Protein AF-A0A1B8SCT2-F1 (afdb_monomer_lite)

Radius of gyration: 14.0 Å; chains: 1; bounding box: 33×22×43 Å

Organism: NCBI:txid354243

Secondary structure (DSSP, 8-state):
--EEEEEETTEEEEEEEEEEE-TTS-EEEEEEEEEEEEETTEEEEEEEEEGGGHHHHHHHHHHHHHHS---

pLDDT: mean 82.07, std 9.09, range [49.41, 91.38]

Structure (mmCIF, N/CA/C/O backbone):
data_AF-A0A1B8SCT2-F1
#
_entry.id   AF-A0A1B8SCT2-F1
#
loop_
_atom_site.group_PDB
_atom_site.id
_atom_site.type_symbol
_atom_site.label_atom_id
_atom_site.label_alt_id
_atom_site.label_comp_id
_atom_site.label_asym_id
_atom_site.label_entity_id
_atom_site.label_seq_id
_atom_site.pdbx_PDB_ins_code
_atom_site.Cartn_x
_atom_site.Cartn_y
_atom_site.Cartn_z
_atom_site.occupancy
_atom_site.B_iso_or_equiv
_atom_site.auth_seq_id
_atom_site.auth_comp_id
_atom_site.auth_asym_id
_atom_site.auth_atom_id
_atom_site.pdbx_PDB_model_num
ATOM 1 N N . MET A 1 1 ? 0.558 5.100 -10.971 1.00 64.75 1 MET A N 1
ATOM 2 C CA . MET A 1 1 ? -0.435 4.121 -10.485 1.00 64.75 1 MET A CA 1
ATOM 3 C C . MET A 1 1 ? -1.226 3.648 -11.684 1.00 64.75 1 MET A C 1
ATOM 5 O O . MET A 1 1 ? -1.802 4.491 -12.359 1.00 64.75 1 MET A O 1
ATOM 9 N N . GLU A 1 2 ? -1.157 2.356 -11.987 1.00 79.69 2 GLU A N 1
ATOM 10 C CA . GLU A 1 2 ? -1.893 1.727 -13.091 1.00 79.69 2 GLU A CA 1
ATOM 11 C C . GLU A 1 2 ? -3.228 1.148 -12.616 1.00 79.69 2 GLU A C 1
ATOM 13 O O . GLU A 1 2 ? -4.258 1.419 -13.225 1.00 79.69 2 GLU A O 1
ATOM 18 N N . GLU A 1 3 ? -3.224 0.402 -11.508 1.00 85.69 3 GLU A N 1
ATOM 19 C CA . GLU A 1 3 ? -4.400 -0.321 -11.014 1.00 85.69 3 GLU A CA 1
ATOM 20 C C . GLU A 1 3 ? -4.473 -0.265 -9.486 1.00 85.69 3 GLU A C 1
ATOM 22 O O . GLU A 1 3 ? -3.448 -0.263 -8.807 1.00 85.69 3 GLU A O 1
ATOM 27 N N . VAL A 1 4 ? -5.684 -0.196 -8.934 1.00 87.44 4 VAL A N 1
ATOM 28 C CA . VAL A 1 4 ? -5.924 -0.244 -7.487 1.00 87.44 4 VAL A CA 1
ATOM 29 C C . VAL A 1 4 ? -6.600 -1.569 -7.178 1.00 87.44 4 VAL A C 1
ATOM 31 O O . VAL A 1 4 ? -7.767 -1.759 -7.510 1.00 87.44 4 VAL A O 1
ATOM 34 N N . HIS A 1 5 ? -5.877 -2.472 -6.523 1.00 87.12 5 HIS A N 1
ATOM 35 C CA . HIS A 1 5 ? -6.396 -3.792 -6.153 1.00 87.12 5 HIS A CA 1
ATOM 36 C C . HIS A 1 5 ? -7.280 -3.726 -4.922 1.00 87.12 5 HIS A C 1
ATOM 38 O O . HIS A 1 5 ? -8.319 -4.380 -4.833 1.00 87.12 5 HIS A O 1
ATOM 44 N N . ARG A 1 6 ? -6.863 -2.926 -3.941 1.00 87.56 6 ARG A N 1
ATOM 45 C CA . ARG A 1 6 ? -7.582 -2.777 -2.681 1.00 87.56 6 ARG A CA 1
ATOM 46 C C . ARG A 1 6 ? -7.335 -1.394 -2.111 1.00 87.56 6 ARG A C 1
ATOM 48 O O . ARG A 1 6 ? -6.203 -0.934 -2.064 1.00 87.56 6 ARG A O 1
ATOM 55 N N . LEU A 1 7 ? -8.399 -0.753 -1.648 1.00 88.50 7 LEU A N 1
ATOM 56 C CA . LEU A 1 7 ? -8.343 0.530 -0.961 1.00 88.50 7 LEU A CA 1
ATOM 57 C C . LEU A 1 7 ? -9.247 0.457 0.266 1.00 88.50 7 LEU A C 1
ATOM 59 O O . LEU A 1 7 ? -10.430 0.134 0.153 1.00 88.50 7 LEU A O 1
ATOM 63 N N . THR A 1 8 ? -8.689 0.735 1.436 1.00 85.56 8 THR A N 1
ATOM 64 C CA . THR A 1 8 ? -9.404 0.758 2.712 1.00 85.56 8 THR A CA 1
ATOM 65 C C . THR A 1 8 ? -8.953 1.959 3.542 1.00 85.56 8 THR A C 1
ATOM 67 O O . THR A 1 8 ? -8.025 2.681 3.190 1.00 85.56 8 THR A O 1
ATOM 70 N N . HIS A 1 9 ? -9.606 2.173 4.682 1.00 82.00 9 HIS A N 1
ATOM 71 C CA . HIS A 1 9 ? -9.201 3.188 5.658 1.00 82.00 9 HIS A CA 1
ATOM 72 C C . HIS A 1 9 ? -7.859 2.869 6.345 1.00 82.00 9 HIS A C 1
ATOM 74 O O . HIS A 1 9 ? -7.296 3.745 6.985 1.00 82.00 9 HIS A O 1
ATOM 80 N N . LEU A 1 10 ? -7.346 1.640 6.205 1.00 84.00 10 LEU A N 1
ATOM 81 C CA . LEU A 1 10 ? -6.065 1.190 6.770 1.00 84.00 10 LEU A CA 1
ATOM 82 C C . LEU A 1 10 ? -4.938 1.179 5.724 1.00 84.00 10 LEU A C 1
ATOM 84 O O . LEU A 1 10 ? -3.789 0.902 6.063 1.00 84.00 10 LEU A O 1
ATOM 88 N N . GLY A 1 11 ? -5.238 1.506 4.461 1.00 88.75 11 GLY A N 1
ATOM 89 C CA . GLY A 1 11 ? -4.241 1.649 3.403 1.00 88.75 11 GLY A CA 1
ATOM 90 C C . GLY A 1 11 ? -4.716 1.206 2.025 1.00 88.75 11 GLY A C 1
ATOM 91 O O . GLY A 1 11 ? -5.914 1.128 1.754 1.00 88.75 11 GLY A O 1
ATOM 92 N N . ALA A 1 12 ? -3.765 0.939 1.133 1.00 90.50 12 ALA A N 1
ATOM 93 C CA . ALA A 1 12 ? -4.037 0.589 -0.252 1.00 90.50 12 ALA A CA 1
ATOM 94 C C . ALA A 1 12 ? -3.003 -0.390 -0.816 1.00 90.50 12 ALA A C 1
ATOM 96 O O . ALA A 1 12 ? -1.825 -0.309 -0.491 1.00 90.50 12 ALA A O 1
ATOM 97 N N . VAL A 1 13 ? -3.446 -1.270 -1.710 1.00 90.69 13 VAL A N 1
ATOM 98 C CA . VAL A 1 13 ? -2.584 -2.092 -2.563 1.00 90.69 13 VAL A CA 1
ATOM 99 C C . VAL A 1 13 ? -2.814 -1.661 -4.004 1.00 90.69 13 VAL A C 1
ATOM 101 O O . VAL A 1 13 ? -3.944 -1.731 -4.500 1.00 90.69 13 VAL A O 1
ATOM 104 N N . VAL A 1 14 ? -1.761 -1.184 -4.665 1.00 91.00 14 VAL A N 1
ATOM 105 C CA . VAL A 1 14 ? -1.837 -0.590 -6.006 1.00 91.00 14 VAL A CA 1
ATOM 106 C C . VAL A 1 14 ? -0.712 -1.096 -6.901 1.00 91.00 14 VAL A C 1
ATOM 108 O O . VAL A 1 14 ? 0.417 -1.222 -6.455 1.00 91.00 14 VAL A O 1
ATOM 111 N N . THR A 1 15 ? -0.977 -1.333 -8.183 1.00 90.44 15 THR A N 1
ATOM 112 C CA . THR A 1 15 ? 0.084 -1.571 -9.169 1.00 90.44 15 THR A CA 1
ATOM 113 C C . THR A 1 15 ? 0.659 -0.241 -9.634 1.00 90.44 15 THR A C 1
ATOM 115 O O . THR A 1 15 ? -0.065 0.676 -10.043 1.00 90.44 15 THR A O 1
ATOM 118 N N . HIS A 1 16 ? 1.978 -0.130 -9.634 1.00 85.00 16 HIS A N 1
ATOM 119 C CA . HIS A 1 16 ? 2.723 0.977 -10.198 1.00 85.00 16 HIS A CA 1
ATOM 120 C C . HIS A 1 16 ? 3.776 0.463 -11.182 1.00 85.00 16 HIS A C 1
ATOM 122 O O . HIS A 1 16 ? 4.588 -0.394 -10.856 1.00 85.00 16 HIS A O 1
ATOM 128 N N . VAL A 1 17 ? 3.788 1.022 -12.393 1.00 84.44 17 VAL A N 1
ATOM 129 C CA . VAL A 1 17 ? 4.902 0.836 -13.329 1.00 84.44 17 VAL A CA 1
ATOM 130 C C . VAL A 1 17 ? 6.024 1.779 -12.951 1.00 84.44 17 VAL A C 1
ATOM 132 O O . VAL A 1 17 ? 5.886 2.998 -13.073 1.00 84.44 17 VAL A O 1
ATOM 135 N N . ALA A 1 18 ? 7.147 1.209 -12.545 1.00 80.25 18 ALA A N 1
ATOM 136 C CA . ALA A 1 18 ? 8.391 1.934 -12.427 1.00 80.25 18 ALA A CA 1
ATOM 137 C C . ALA A 1 18 ? 9.188 1.758 -13.725 1.00 80.25 18 ALA A C 1
ATOM 139 O O . ALA A 1 18 ? 9.461 0.649 -14.182 1.00 80.25 18 ALA A O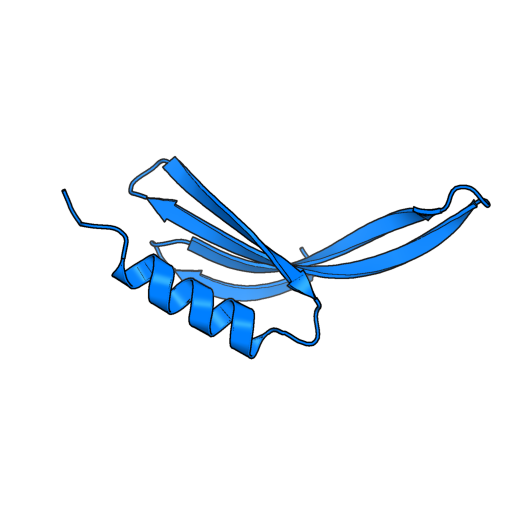 1
ATOM 140 N N . LYS A 1 19 ? 9.547 2.891 -14.333 1.00 77.88 19 LYS A N 1
ATOM 141 C CA . LYS A 1 19 ? 10.443 2.928 -15.487 1.00 77.88 19 LYS A CA 1
ATOM 142 C C . LYS A 1 19 ? 11.845 3.223 -14.983 1.00 77.88 19 LYS A C 1
ATOM 144 O O . LYS A 1 19 ? 12.090 4.307 -14.453 1.00 77.88 19 LYS A O 1
ATOM 149 N N . GLY A 1 20 ? 12.754 2.271 -15.120 1.00 73.25 20 GLY A N 1
ATOM 150 C CA . GLY A 1 20 ? 14.165 2.473 -14.838 1.00 73.25 20 GLY A CA 1
ATOM 151 C C . GLY A 1 20 ? 14.971 2.477 -16.121 1.00 73.25 20 GLY A C 1
ATOM 152 O O . GLY A 1 20 ? 14.832 1.603 -16.971 1.00 73.25 20 GLY A O 1
ATOM 153 N N . THR A 1 21 ? 15.854 3.455 -16.267 1.00 74.19 21 THR A N 1
ATOM 154 C CA . THR A 1 21 ? 16.877 3.408 -17.308 1.00 74.19 21 THR A CA 1
ATOM 155 C C . THR A 1 21 ? 18.018 2.539 -16.795 1.00 74.19 21 THR A C 1
ATOM 157 O O . THR A 1 21 ? 18.690 2.881 -15.820 1.00 74.19 21 THR A O 1
ATOM 160 N N . SER A 1 22 ? 18.238 1.389 -17.429 1.00 72.25 22 SER A N 1
ATOM 161 C CA . SER A 1 22 ? 19.434 0.590 -17.172 1.00 72.25 22 SER A CA 1
ATOM 162 C C . SER A 1 22 ? 20.681 1.386 -17.553 1.00 72.25 22 SER A C 1
ATOM 164 O O . SER A 1 22 ? 20.634 2.267 -18.409 1.00 72.25 22 SER A O 1
ATOM 166 N N . ARG A 1 23 ? 21.831 1.048 -16.957 1.00 68.50 23 ARG A N 1
ATOM 167 C CA . ARG A 1 23 ? 23.110 1.744 -17.206 1.00 68.50 23 ARG A CA 1
ATOM 168 C C . ARG A 1 23 ? 23.555 1.725 -18.680 1.00 68.50 23 ARG A C 1
ATOM 170 O O . ARG A 1 23 ? 24.404 2.524 -19.055 1.00 68.50 23 ARG A O 1
ATOM 177 N N . ASP A 1 24 ? 22.970 0.833 -19.480 1.00 76.62 24 ASP A N 1
ATOM 178 C CA . ASP A 1 24 ? 23.178 0.689 -20.927 1.00 76.62 24 ASP A CA 1
ATOM 179 C C . ASP A 1 24 ? 22.174 1.498 -21.782 1.00 76.62 24 ASP A C 1
ATOM 181 O O . ASP A 1 24 ? 22.191 1.431 -23.003 1.00 76.62 24 ASP A O 1
ATOM 185 N N . GLY A 1 25 ? 21.277 2.270 -21.157 1.00 70.31 25 GLY A N 1
ATOM 186 C CA . GLY A 1 25 ? 20.260 3.072 -21.848 1.00 70.31 25 GLY A CA 1
ATOM 187 C C . GLY A 1 25 ? 18.982 2.315 -22.217 1.00 70.31 25 GLY A C 1
ATOM 188 O O . GLY A 1 25 ? 18.110 2.888 -22.862 1.00 70.31 25 GLY A O 1
ATOM 189 N N . LEU A 1 26 ? 18.840 1.055 -21.795 1.00 68.31 26 LEU A N 1
ATOM 190 C CA . LEU A 1 26 ? 17.596 0.300 -21.956 1.00 68.31 26 LEU A CA 1
ATOM 191 C C . LEU A 1 26 ? 16.540 0.826 -20.981 1.00 68.31 26 LEU A C 1
ATOM 193 O O . LEU A 1 26 ? 16.745 0.798 -19.765 1.00 68.31 26 LEU A O 1
ATOM 197 N N . GLU A 1 27 ? 15.421 1.297 -21.520 1.00 71.38 27 GLU A N 1
ATOM 198 C CA . GLU A 1 27 ? 14.212 1.581 -20.754 1.00 71.38 27 GLU A CA 1
ATOM 199 C C . GLU A 1 27 ? 13.621 0.249 -20.303 1.00 71.38 27 GLU A C 1
ATOM 201 O O . GLU A 1 27 ? 13.168 -0.555 -21.116 1.00 71.38 27 GLU A O 1
ATOM 206 N N . VAL A 1 28 ? 13.687 -0.015 -19.004 1.00 76.06 28 VAL A N 1
ATOM 207 C CA . VAL A 1 28 ? 13.080 -1.197 -18.411 1.00 76.06 28 VAL A CA 1
ATOM 208 C C . VAL A 1 28 ? 11.859 -0.736 -17.640 1.00 76.06 28 VAL A C 1
ATOM 210 O O . VAL A 1 28 ? 11.940 0.123 -16.762 1.00 76.06 28 VAL A O 1
ATOM 213 N N . GLU A 1 29 ? 10.717 -1.290 -18.007 1.00 80.06 29 GLU A N 1
ATOM 214 C CA . GLU A 1 29 ? 9.448 -1.048 -17.342 1.00 80.06 29 GLU A CA 1
ATOM 215 C C . GLU A 1 29 ? 9.160 -2.280 -16.491 1.00 80.06 29 GLU A C 1
ATOM 217 O O . GLU A 1 29 ? 8.899 -3.355 -17.026 1.00 80.06 29 GLU A O 1
ATOM 222 N N . TRP A 1 30 ? 9.262 -2.140 -15.171 1.00 83.19 30 TRP A N 1
ATOM 223 C CA . TRP A 1 30 ? 8.844 -3.181 -14.237 1.00 83.19 30 TRP A CA 1
ATOM 224 C C . TRP A 1 30 ? 7.584 -2.733 -13.510 1.00 83.19 30 TRP A C 1
ATOM 226 O O . TRP A 1 30 ? 7.467 -1.594 -13.044 1.00 83.19 30 TRP A O 1
ATOM 236 N N . ARG A 1 31 ? 6.617 -3.643 -13.435 1.00 85.94 31 ARG A N 1
ATOM 237 C CA . ARG A 1 31 ? 5.396 -3.463 -12.660 1.00 85.94 31 ARG A CA 1
ATOM 238 C C . ARG A 1 31 ? 5.635 -3.974 -11.259 1.00 85.94 31 ARG A C 1
ATOM 240 O O . ARG A 1 31 ? 6.011 -5.124 -11.069 1.00 85.94 31 ARG A O 1
ATOM 247 N N . VAL A 1 32 ? 5.398 -3.101 -10.296 1.00 88.56 32 VAL A N 1
ATOM 248 C CA . VAL A 1 32 ? 5.474 -3.432 -8.880 1.00 88.56 32 VAL A CA 1
ATOM 249 C C . VAL A 1 32 ? 4.134 -3.169 -8.222 1.00 88.56 32 VAL A C 1
ATOM 251 O O . VAL A 1 32 ? 3.419 -2.231 -8.576 1.00 88.56 32 VAL A O 1
ATOM 254 N N . LEU A 1 33 ? 3.785 -4.007 -7.262 1.00 91.19 33 LEU A N 1
ATOM 255 C CA . LEU A 1 33 ? 2.646 -3.823 -6.386 1.00 91.19 33 LEU A CA 1
ATOM 256 C C . LEU A 1 33 ? 3.115 -3.105 -5.131 1.00 91.19 33 LEU A C 1
ATOM 258 O O . LEU A 1 33 ? 3.920 -3.621 -4.366 1.00 91.19 33 LEU A O 1
ATOM 262 N N . ASP A 1 34 ? 2.589 -1.913 -4.921 1.00 89.94 34 ASP A N 1
ATOM 263 C CA . ASP A 1 34 ? 2.821 -1.099 -3.743 1.00 89.94 34 ASP A CA 1
ATOM 264 C C . ASP A 1 34 ? 1.730 -1.425 -2.716 1.00 89.94 34 ASP A C 1
ATOM 266 O O . ASP A 1 34 ? 0.561 -1.075 -2.900 1.00 89.94 34 ASP A O 1
ATOM 270 N N . ALA A 1 35 ? 2.100 -2.133 -1.650 1.00 90.62 35 ALA A N 1
ATOM 271 C CA . ALA A 1 35 ? 1.256 -2.383 -0.492 1.00 90.62 35 ALA A CA 1
ATOM 272 C C . ALA A 1 35 ? 1.582 -1.356 0.594 1.00 90.62 35 ALA A C 1
ATOM 274 O O . ALA A 1 35 ? 2.605 -1.418 1.280 1.00 90.62 35 ALA A O 1
ATOM 275 N N . VAL A 1 36 ? 0.681 -0.398 0.745 1.00 88.69 36 VAL A N 1
ATOM 276 C CA . VAL A 1 36 ? 0.803 0.728 1.657 1.00 88.69 36 VAL A CA 1
ATOM 277 C C . VAL A 1 36 ? -0.165 0.549 2.810 1.00 88.69 36 VAL A C 1
ATOM 279 O O . VAL A 1 36 ? -1.365 0.438 2.579 1.00 88.69 36 VAL A O 1
ATOM 282 N N . THR A 1 37 ? 0.316 0.623 4.048 1.00 88.62 37 THR A N 1
ATOM 283 C CA . THR A 1 37 ? -0.535 0.671 5.245 1.00 88.62 37 THR A CA 1
ATOM 284 C C . THR A 1 37 ? -0.337 1.969 6.014 1.00 88.62 37 THR A C 1
ATOM 286 O O . THR A 1 37 ? 0.790 2.443 6.188 1.00 88.62 37 THR A O 1
ATOM 289 N N . ILE A 1 38 ? -1.437 2.511 6.518 1.00 84.44 38 ILE A N 1
ATOM 290 C CA . ILE A 1 38 ? -1.507 3.713 7.349 1.00 84.44 38 ILE A CA 1
ATOM 291 C C . ILE A 1 38 ? -1.893 3.298 8.768 1.00 84.44 38 ILE A C 1
ATOM 293 O O . ILE A 1 38 ? -2.764 2.454 8.967 1.00 84.44 38 ILE A O 1
ATOM 297 N N . ASP A 1 39 ? -1.205 3.880 9.743 1.00 81.38 39 ASP A N 1
ATOM 298 C CA . ASP A 1 39 ? -1.489 3.740 11.166 1.00 81.38 39 ASP A CA 1
ATOM 299 C C . ASP A 1 39 ? -2.035 5.084 11.661 1.00 81.38 39 ASP A C 1
ATOM 301 O O . ASP A 1 39 ? -1.327 6.095 11.685 1.00 81.38 39 ASP A O 1
ATOM 305 N N . GLY A 1 40 ? -3.341 5.120 11.934 1.00 78.75 40 GLY A N 1
ATOM 306 C CA . GLY A 1 40 ? -4.065 6.368 12.172 1.00 78.75 40 GLY A CA 1
ATOM 307 C C . GLY A 1 40 ? -3.968 7.316 10.971 1.00 78.75 40 GLY A C 1
ATOM 308 O O . GLY A 1 40 ? -4.455 7.004 9.885 1.00 78.75 40 GLY A O 1
ATOM 309 N N . ASP A 1 41 ? -3.321 8.463 11.170 1.00 77.56 41 ASP A N 1
ATOM 310 C CA . ASP A 1 41 ? -3.116 9.503 10.152 1.00 77.56 41 ASP A CA 1
ATOM 311 C C . ASP A 1 41 ? -1.706 9.484 9.527 1.00 77.56 41 ASP A C 1
ATOM 313 O O . ASP A 1 41 ? -1.403 10.306 8.659 1.00 77.56 41 ASP A O 1
ATOM 317 N N . MET A 1 42 ? -0.819 8.572 9.950 1.00 80.12 42 MET A N 1
ATOM 318 C CA . MET A 1 42 ? 0.546 8.485 9.423 1.00 80.12 42 MET A CA 1
ATOM 319 C C . MET A 1 42 ? 0.777 7.231 8.593 1.00 80.12 42 MET A C 1
ATOM 321 O O . MET A 1 42 ? 0.355 6.124 8.916 1.00 80.12 42 MET A O 1
ATOM 325 N N . PHE A 1 43 ? 1.524 7.418 7.507 1.00 79.81 43 PHE A N 1
ATOM 326 C CA . PHE A 1 43 ? 2.047 6.324 6.705 1.00 79.81 43 PHE A CA 1
ATOM 327 C C . PHE A 1 43 ? 2.929 5.425 7.578 1.00 79.81 43 PHE A C 1
ATOM 329 O O . PHE A 1 43 ? 3.925 5.890 8.132 1.00 79.81 43 PHE A O 1
ATOM 336 N N . SER A 1 44 ? 2.565 4.150 7.697 1.00 82.06 44 SER A N 1
ATOM 337 C CA . SER A 1 44 ? 3.211 3.216 8.624 1.00 82.06 44 SER A CA 1
ATOM 338 C C . SER A 1 44 ? 4.165 2.266 7.908 1.00 82.06 44 SER A C 1
ATOM 340 O O . SER A 1 44 ? 5.285 2.029 8.368 1.00 82.06 44 SER A O 1
ATOM 342 N N . ARG A 1 45 ? 3.762 1.745 6.742 1.00 84.06 45 ARG A N 1
ATOM 343 C CA . ARG A 1 45 ? 4.587 0.810 5.971 1.00 84.06 45 ARG A CA 1
ATOM 344 C C . ARG A 1 45 ? 4.306 0.883 4.478 1.00 84.06 45 ARG A C 1
ATOM 346 O O . ARG A 1 45 ? 3.162 1.038 4.069 1.00 84.06 45 ARG A O 1
ATOM 353 N N . CYS A 1 46 ? 5.378 0.736 3.705 1.00 86.81 46 CYS A N 1
ATOM 354 C CA . CYS A 1 46 ? 5.356 0.490 2.272 1.00 86.81 46 CYS A CA 1
ATOM 355 C C . CYS A 1 46 ? 6.110 -0.809 2.012 1.00 86.81 46 CYS A C 1
ATOM 357 O O . CYS A 1 46 ? 7.284 -0.897 2.378 1.00 86.81 46 CYS A O 1
ATOM 359 N N . GLU A 1 47 ? 5.473 -1.790 1.393 1.00 89.50 47 GLU A N 1
ATOM 360 C CA . GLU A 1 47 ? 6.154 -2.959 0.840 1.00 89.50 47 GLU A CA 1
ATOM 361 C C . GLU A 1 47 ? 5.880 -3.024 -0.665 1.00 89.50 47 GLU A C 1
ATOM 363 O O . GLU A 1 47 ? 4.738 -2.899 -1.100 1.00 89.50 47 GLU A O 1
ATOM 368 N N . MET A 1 48 ? 6.944 -3.191 -1.450 1.00 88.81 48 MET A N 1
ATOM 369 C CA . MET A 1 48 ? 6.884 -3.353 -2.902 1.00 88.81 48 MET A CA 1
ATOM 370 C C . MET A 1 48 ? 7.030 -4.835 -3.242 1.00 88.81 48 MET A C 1
ATOM 372 O O . MET A 1 48 ? 7.981 -5.473 -2.789 1.00 88.81 48 MET A O 1
ATOM 376 N N . PHE A 1 49 ? 6.115 -5.359 -4.048 1.00 89.31 49 PHE A N 1
ATOM 377 C CA . PHE A 1 49 ? 6.113 -6.734 -4.548 1.00 89.31 49 PHE A CA 1
ATOM 378 C C . PHE A 1 49 ? 6.168 -6.739 -6.078 1.00 89.31 49 PHE A C 1
ATOM 380 O O . PHE A 1 49 ? 5.868 -5.727 -6.711 1.00 89.31 49 PHE A O 1
ATOM 387 N N . ASP A 1 50 ? 6.541 -7.863 -6.681 1.00 87.19 50 ASP A N 1
ATOM 388 C CA . ASP A 1 50 ? 6.413 -8.065 -8.126 1.00 87.19 50 ASP A CA 1
ATOM 389 C C . ASP A 1 50 ? 4.938 -8.220 -8.532 1.00 87.19 50 ASP A C 1
ATOM 391 O O . ASP A 1 50 ? 4.087 -8.563 -7.711 1.00 87.19 50 ASP A O 1
ATOM 395 N N . GLU A 1 51 ? 4.614 -7.966 -9.805 1.00 83.88 51 GLU A N 1
ATOM 396 C CA . GLU A 1 51 ? 3.226 -8.051 -10.294 1.00 83.88 51 GLU A CA 1
ATOM 397 C C . GLU A 1 51 ? 2.601 -9.450 -10.164 1.00 83.88 51 GLU A C 1
ATOM 399 O O . GLU A 1 51 ? 1.384 -9.562 -10.022 1.00 83.88 51 GLU A O 1
ATOM 404 N N . ASP A 1 52 ? 3.427 -10.500 -10.172 1.00 88.50 52 ASP A N 1
ATOM 405 C CA . ASP A 1 52 ? 2.989 -11.897 -10.046 1.00 88.50 52 ASP A CA 1
ATOM 406 C C . ASP A 1 52 ? 2.622 -12.262 -8.590 1.00 88.50 52 ASP A C 1
ATOM 408 O O . ASP A 1 52 ? 1.841 -13.178 -8.341 1.00 88.50 52 ASP A O 1
ATOM 412 N N . ASP A 1 53 ? 3.110 -11.492 -7.612 1.00 90.31 53 ASP A N 1
ATOM 413 C CA . ASP A 1 53 ? 2.960 -11.748 -6.174 1.00 90.31 53 ASP A CA 1
ATOM 414 C C . ASP A 1 53 ? 1.747 -11.028 -5.548 1.00 90.31 53 ASP A C 1
ATOM 416 O O . ASP A 1 53 ? 1.734 -10.708 -4.354 1.00 90.31 53 ASP A O 1
ATOM 420 N N . LEU A 1 54 ? 0.686 -10.781 -6.326 1.00 88.19 54 LEU A N 1
ATOM 421 C CA . LEU A 1 54 ? -0.503 -10.057 -5.853 1.00 88.19 54 LEU A CA 1
ATOM 422 C C . LEU A 1 54 ? -1.170 -10.699 -4.637 1.00 88.19 54 LEU A C 1
ATOM 424 O O . LEU A 1 54 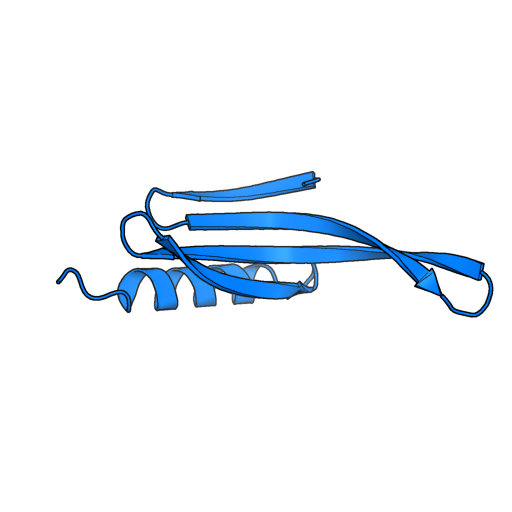? -1.499 -10.005 -3.670 1.00 88.19 54 LEU A O 1
ATOM 428 N N . ASP A 1 55 ? -1.344 -12.016 -4.654 1.00 90.31 55 ASP A N 1
ATOM 429 C CA . ASP A 1 55 ? -1.912 -12.750 -3.523 1.00 90.31 55 ASP A CA 1
ATOM 430 C C . ASP A 1 55 ? -1.056 -12.597 -2.257 1.00 90.31 55 ASP A C 1
ATOM 432 O O . ASP A 1 55 ? -1.591 -12.407 -1.161 1.00 90.31 55 ASP A O 1
ATOM 436 N N . ALA A 1 56 ? 0.273 -12.606 -2.397 1.00 90.88 56 ALA A N 1
ATOM 437 C CA . ALA A 1 56 ? 1.189 -12.414 -1.278 1.00 90.88 56 ALA A CA 1
ATOM 438 C C . ALA A 1 56 ? 1.124 -10.977 -0.735 1.00 90.88 56 ALA A C 1
ATOM 440 O O . ALA A 1 56 ? 1.068 -10.788 0.483 1.00 90.88 56 ALA A O 1
ATOM 441 N N . ALA A 1 57 ? 1.057 -9.975 -1.617 1.00 90.88 57 ALA A N 1
ATOM 442 C CA . ALA A 1 57 ? 0.898 -8.572 -1.242 1.00 90.88 57 ALA A CA 1
ATOM 443 C C . ALA A 1 57 ? -0.419 -8.333 -0.483 1.00 90.88 57 ALA A C 1
ATOM 445 O O . ALA A 1 57 ? -0.439 -7.660 0.550 1.00 90.88 57 ALA A O 1
ATOM 446 N N . LEU A 1 58 ? -1.521 -8.930 -0.949 1.00 88.62 58 LEU A N 1
ATOM 447 C CA . LEU A 1 58 ? -2.827 -8.842 -0.293 1.00 88.62 58 LEU A CA 1
ATOM 448 C C . LEU A 1 58 ? -2.846 -9.551 1.065 1.00 88.62 58 LEU A C 1
ATOM 450 O O . LEU A 1 58 ? -3.406 -9.009 2.020 1.00 88.62 58 LEU A O 1
ATOM 454 N N . ALA A 1 59 ? -2.233 -10.733 1.165 1.00 91.38 59 ALA A N 1
ATOM 455 C CA . ALA A 1 59 ? -2.113 -11.461 2.424 1.00 91.38 59 ALA A CA 1
ATOM 456 C C . ALA A 1 59 ? -1.283 -10.670 3.445 1.00 91.38 59 ALA A C 1
ATOM 458 O O . ALA A 1 59 ? -1.715 -10.492 4.583 1.00 91.38 59 ALA A O 1
ATOM 459 N N . ARG A 1 60 ? -0.142 -10.108 3.022 1.00 88.31 60 ARG A N 1
ATOM 460 C CA . ARG A 1 60 ? 0.681 -9.237 3.871 1.00 88.31 60 ARG A CA 1
ATOM 461 C C . ARG A 1 60 ? -0.064 -7.990 4.307 1.00 88.31 60 ARG A C 1
ATOM 463 O O . ARG A 1 60 ? -0.014 -7.645 5.483 1.00 88.31 60 ARG A O 1
ATOM 470 N N . PHE A 1 61 ? -0.792 -7.345 3.400 1.00 88.06 61 PHE A N 1
ATOM 471 C CA . PHE A 1 61 ? -1.621 -6.196 3.741 1.00 88.06 61 PHE A CA 1
ATOM 472 C C . PHE A 1 61 ? -2.682 -6.546 4.798 1.00 88.06 61 PHE A C 1
ATOM 474 O O . PHE A 1 61 ? -2.864 -5.787 5.746 1.00 88.06 61 PHE A O 1
ATOM 481 N N . ASP A 1 62 ? -3.356 -7.695 4.679 1.00 87.00 62 ASP A N 1
ATOM 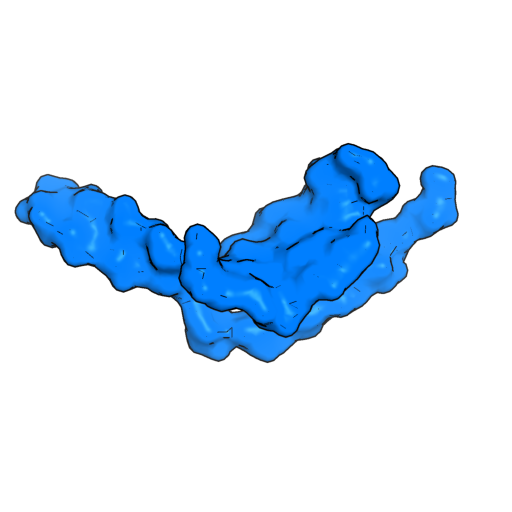482 C CA . ASP A 1 62 ? -4.347 -8.154 5.663 1.00 87.00 62 ASP A CA 1
ATOM 483 C C . ASP A 1 62 ? -3.711 -8.458 7.031 1.00 87.00 62 ASP A C 1
ATOM 485 O O . ASP A 1 62 ? -4.230 -8.018 8.059 1.00 87.00 62 ASP A O 1
ATOM 489 N N . GLU A 1 63 ? -2.553 -9.123 7.064 1.00 86.62 63 GLU A N 1
ATOM 490 C CA . GLU A 1 63 ? -1.816 -9.367 8.311 1.00 86.62 63 GLU A CA 1
ATOM 491 C C . GLU A 1 63 ? -1.373 -8.063 8.989 1.00 86.62 63 GLU A C 1
ATOM 493 O O . GLU A 1 63 ? -1.531 -7.907 10.204 1.00 86.62 63 GLU A O 1
ATOM 498 N N . LEU A 1 64 ? -0.858 -7.102 8.216 1.00 81.94 64 LEU A N 1
ATOM 499 C CA . LEU A 1 64 ? -0.435 -5.794 8.722 1.00 81.94 64 LEU A CA 1
ATOM 500 C C . LEU A 1 64 ? -1.621 -4.978 9.228 1.00 81.94 64 LEU A C 1
ATOM 502 O O . LEU A 1 64 ? -1.555 -4.414 10.316 1.00 81.94 64 LEU A O 1
ATOM 506 N N . SER A 1 65 ? -2.724 -4.989 8.480 1.00 78.06 65 SER A N 1
ATOM 507 C CA . SER A 1 65 ? -3.980 -4.332 8.834 1.00 78.06 65 SER A CA 1
ATOM 508 C C . SER A 1 65 ? -4.609 -4.887 10.115 1.00 78.06 65 SER A C 1
ATOM 510 O O . SER A 1 65 ? -5.390 -4.184 10.752 1.00 78.06 65 SE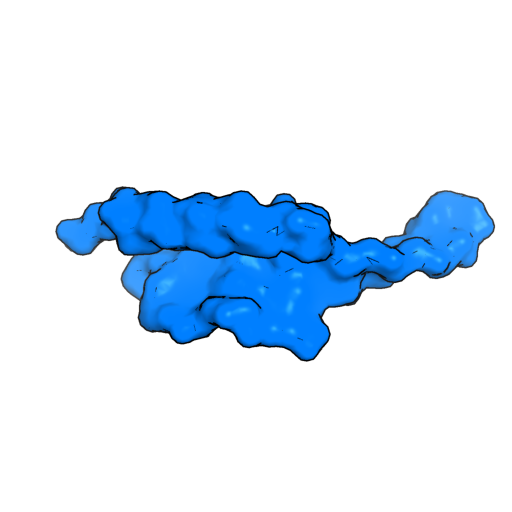R A O 1
ATOM 512 N N . ARG A 1 66 ? -4.333 -6.145 10.474 1.00 77.38 66 ARG A N 1
ATOM 513 C CA . ARG A 1 66 ? -4.767 -6.752 11.745 1.00 77.38 66 ARG A CA 1
ATOM 514 C C . ARG A 1 66 ? -3.783 -6.518 12.884 1.00 77.38 66 ARG A C 1
ATOM 516 O O . ARG A 1 66 ? -4.173 -6.608 14.045 1.00 77.38 66 ARG A O 1
ATOM 523 N N . SER A 1 67 ? -2.517 -6.285 12.550 1.00 72.06 67 SER A N 1
ATOM 524 C CA . SER A 1 67 ? -1.431 -6.144 13.519 1.00 72.06 67 SER A CA 1
ATOM 525 C C . SER A 1 67 ? -1.231 -4.712 13.996 1.00 72.06 67 SER A C 1
ATOM 527 O O . SER A 1 67 ? -0.569 -4.540 15.015 1.00 72.06 67 SER A O 1
ATOM 529 N N . THR A 1 68 ? -1.781 -3.702 13.313 1.00 63.97 68 THR A N 1
ATOM 530 C CA . THR A 1 68 ? -1.842 -2.328 13.828 1.00 63.97 68 THR A CA 1
ATOM 531 C C . THR A 1 68 ? -2.738 -2.304 15.070 1.00 63.97 68 THR A C 1
ATOM 533 O O . THR A 1 68 ? -3.958 -2.468 14.965 1.00 63.97 68 THR A O 1
ATOM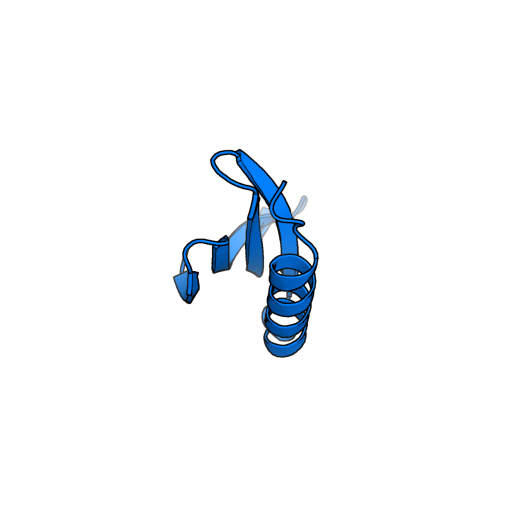 536 N N . PRO A 1 69 ? -2.168 -2.166 16.282 1.00 56.59 69 PRO A N 1
ATOM 537 C CA . PRO A 1 69 ? -2.966 -2.101 17.491 1.00 56.59 69 PRO A CA 1
ATOM 538 C C . PRO A 1 69 ? -3.701 -0.760 17.487 1.00 56.59 69 PRO A C 1
ATOM 540 O O . PRO A 1 69 ? -3.067 0.285 17.400 1.00 56.59 69 PRO A O 1
ATOM 543 N N . GLN A 1 70 ? -5.029 -0.777 17.618 1.00 55.97 70 GLN A N 1
ATOM 544 C CA . GLN A 1 70 ? -5.759 0.409 18.068 1.00 55.97 70 GLN A CA 1
ATOM 545 C C . GLN A 1 70 ? -5.237 0.768 19.463 1.00 55.97 70 GLN A C 1
ATOM 547 O O . GLN A 1 70 ? -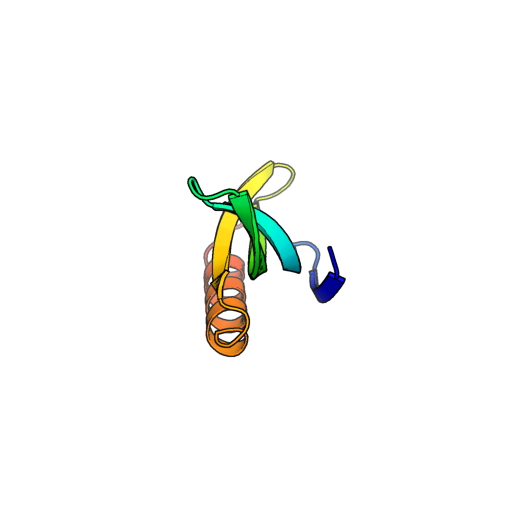5.582 0.084 20.430 1.00 55.97 70 GLN A O 1
ATOM 552 N N . HIS A 1 71 ? -4.398 1.794 19.580 1.00 49.41 71 HIS A N 1
ATOM 553 C CA . HIS A 1 71 ? -4.046 2.373 20.871 1.00 49.41 71 HIS A CA 1
ATOM 554 C C . HIS A 1 71 ? -4.009 3.895 20.810 1.00 49.41 71 HIS A C 1
ATOM 556 O O . HIS A 1 71 ? -3.358 4.436 19.893 1.00 49.41 71 HIS A O 1
#

Sequence (71 aa):
MEEVHRLTHLGAVVTHVAKGTSRDGLEVEWRVLDAVTIDGDMFSRCEMFDEDDLDAALARFDELSRSTPQH

Foldseek 3Di:
DQAWPDDDPQFTWGKDWDFDQDPVRDTDTFIWIWQWTAQNPHTDDTDIHGPVCVVVSVVVSVVVSVPRDPD